Protein AF-A0A7G1IK84-F1 (afdb_monomer_lite)

Sequence (73 aa):
MSIASDVEIGSGLSSSAALECAVLGAITSAAGVRIDRIEQARLAQRAENDYVGAPTGLLDQLAALFGSRRRRC

Secondary structure (DSSP, 8-state):
------SPTTSSS-HHHHHHHHHHHHHHHHHT----HHHHHHHHHHIIIIII-----SHHHHHHHH--PPPP-

Foldseek 3Di:
DDDDDPPDPPPPLLPQLLVLLVVLVVVCVVVVHDDDQLVSLVVSQCCCCVVVVHDDDSVSNCCNSVPDDDDDD

InterPro domains:
  IPR006204 GHMP kinase N-terminal domain [PF00288] (2-67)
  IPR014721 Small ribosomal subunit protein uS5 domain 2-type fold, subgroup [G3DSA:3.30.230.10] (1-72)
  IPR020568 Ribosomal protein uS5 domain 2-type superfamily [SSF54211] (2-68)

Structure (mmCIF, N/CA/C/O backbone):
data_AF-A0A7G1IK84-F1
#
_entry.id   AF-A0A7G1IK84-F1
#
loop_
_atom_site.group_PDB
_atom_site.id
_atom_site.type_symbol
_atom_site.label_atom_id
_atom_site.label_alt_id
_atom_site.label_comp_id
_atom_site.label_asym_id
_atom_site.label_entity_id
_atom_site.label_seq_id
_atom_site.pdbx_PDB_ins_code
_atom_site.Cartn_x
_atom_site.Cartn_y
_atom_site.Cartn_z
_atom_site.occupancy
_atom_site.B_iso_or_equiv
_atom_site.auth_seq_id
_atom_site.auth_comp_id
_atom_site.auth_asym_id
_atom_site.auth_atom_id
_atom_site.pdbx_PDB_model_num
ATOM 1 N N . MET A 1 1 ? -13.599 -12.209 -2.985 1.00 80.25 1 MET A N 1
ATOM 2 C CA . MET A 1 1 ? -12.890 -10.913 -3.009 1.00 80.25 1 MET A CA 1
ATOM 3 C C . MET A 1 1 ? -12.529 -10.621 -4.454 1.00 80.25 1 MET A C 1
ATOM 5 O O . MET A 1 1 ? -12.005 -11.516 -5.102 1.00 80.25 1 MET A O 1
ATOM 9 N N . SER A 1 2 ? -12.866 -9.440 -4.966 1.00 93.81 2 SER A N 1
ATOM 10 C CA . SER A 1 2 ? -12.499 -8.980 -6.312 1.00 93.81 2 SER A CA 1
ATOM 11 C C . SER A 1 2 ? -11.708 -7.684 -6.193 1.00 93.81 2 SER A C 1
ATOM 13 O O . SER A 1 2 ? -12.017 -6.868 -5.325 1.00 93.81 2 SER A O 1
ATOM 15 N N . ILE A 1 3 ? -10.710 -7.496 -7.054 1.00 94.12 3 ILE A N 1
ATOM 16 C CA . ILE A 1 3 ? -9.851 -6.311 -7.065 1.00 94.12 3 ILE A CA 1
ATOM 17 C C . ILE A 1 3 ? -9.925 -5.686 -8.456 1.00 94.12 3 ILE A C 1
ATOM 19 O O . ILE A 1 3 ? -9.798 -6.390 -9.455 1.00 94.12 3 ILE A O 1
ATOM 23 N N . ALA A 1 4 ? -10.133 -4.373 -8.499 1.00 95.62 4 ALA A N 1
ATOM 24 C CA . ALA A 1 4 ? -10.070 -3.553 -9.701 1.00 95.62 4 ALA A CA 1
ATOM 25 C C . ALA A 1 4 ? -9.308 -2.263 -9.370 1.00 95.62 4 ALA A C 1
ATOM 27 O O . ALA A 1 4 ? -9.374 -1.784 -8.237 1.00 95.62 4 ALA A O 1
ATOM 28 N N . SER A 1 5 ? -8.572 -1.728 -10.341 1.00 94.75 5 SER A N 1
ATOM 29 C CA . SER A 1 5 ? -7.778 -0.508 -10.199 1.00 94.75 5 SER A CA 1
ATOM 30 C C . SER A 1 5 ? -7.770 0.245 -11.521 1.00 94.75 5 SER A C 1
ATOM 32 O O . SER A 1 5 ? -7.575 -0.370 -12.568 1.00 94.75 5 SER A O 1
ATOM 34 N N . ASP A 1 6 ? -7.926 1.564 -11.446 1.00 96.56 6 ASP A N 1
ATOM 35 C CA . ASP A 1 6 ? -7.735 2.477 -12.579 1.00 96.56 6 ASP A CA 1
ATOM 36 C C . ASP A 1 6 ? -6.294 3.017 -12.647 1.00 96.56 6 ASP A C 1
ATOM 38 O O . ASP A 1 6 ? -5.939 3.741 -13.574 1.00 96.56 6 ASP A O 1
ATOM 42 N N . VAL A 1 7 ? -5.446 2.694 -11.660 1.00 94.94 7 VAL A N 1
ATOM 43 C CA . VAL A 1 7 ? -4.031 3.083 -11.677 1.00 94.94 7 VAL A CA 1
ATOM 44 C C . VAL A 1 7 ? -3.286 2.180 -12.653 1.00 94.94 7 VAL A C 1
ATOM 46 O O . VAL A 1 7 ? -3.189 0.971 -12.436 1.00 94.94 7 VAL A O 1
ATOM 49 N N . GLU A 1 8 ? -2.733 2.775 -13.708 1.00 94.12 8 GLU A N 1
ATOM 50 C CA . GLU A 1 8 ? -1.991 2.050 -14.736 1.00 94.12 8 GLU A CA 1
ATOM 51 C C . GLU A 1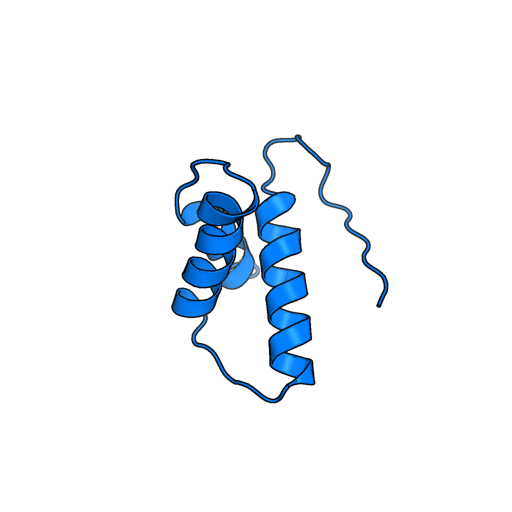 8 ? -0.797 1.283 -14.150 1.00 94.12 8 GLU A C 1
ATOM 53 O O . GLU A 1 8 ? 0.029 1.816 -13.394 1.00 94.12 8 GLU A O 1
ATOM 58 N N . ILE A 1 9 ? -0.686 0.011 -14.528 1.00 93.12 9 ILE A N 1
ATOM 59 C CA . ILE A 1 9 ? 0.387 -0.876 -14.079 1.00 93.12 9 ILE A CA 1
ATOM 60 C C . ILE A 1 9 ? 1.706 -0.435 -14.720 1.00 93.12 9 ILE A C 1
ATOM 62 O O . ILE A 1 9 ? 1.788 -0.274 -15.934 1.00 93.12 9 ILE A O 1
ATOM 66 N N . GLY A 1 10 ? 2.746 -0.246 -13.904 1.00 87.75 10 GLY A N 1
ATOM 67 C CA . GLY A 1 10 ? 4.091 0.091 -14.392 1.00 87.75 10 GLY A CA 1
ATOM 68 C C . GLY A 1 10 ? 4.267 1.528 -14.902 1.00 87.75 10 GLY A C 1
ATOM 69 O O . GLY A 1 10 ? 5.334 1.860 -15.405 1.00 87.75 10 GLY A O 1
ATOM 70 N N . SER A 1 11 ? 3.267 2.397 -14.736 1.00 91.25 11 SER A N 1
ATOM 71 C CA . SER A 1 11 ? 3.320 3.816 -15.133 1.00 91.25 11 SER A CA 1
ATOM 72 C C . SER A 1 11 ? 4.221 4.691 -14.247 1.00 91.25 11 SER A C 1
ATOM 74 O O . SER A 1 11 ? 4.444 5.861 -14.550 1.00 91.25 11 SER A O 1
ATOM 76 N N . GLY A 1 12 ? 4.706 4.155 -13.123 1.00 91.06 12 GLY A N 1
ATOM 77 C CA . GLY A 1 12 ? 5.369 4.941 -12.077 1.00 91.06 12 GLY A CA 1
ATOM 78 C C . GLY A 1 12 ? 4.400 5.720 -11.178 1.00 91.06 12 GLY A C 1
ATOM 79 O O . GLY A 1 12 ? 4.847 6.518 -10.364 1.00 91.06 12 GLY A O 1
ATOM 80 N N . LEU A 1 13 ? 3.085 5.484 -11.287 1.00 94.38 13 LEU A N 1
ATOM 81 C CA . LEU A 1 13 ? 2.047 6.079 -10.429 1.00 94.38 13 LEU A CA 1
ATOM 82 C C . LEU A 1 13 ? 1.706 5.216 -9.201 1.00 94.38 13 LEU A C 1
ATOM 84 O O . LEU A 1 13 ? 0.582 5.258 -8.703 1.00 94.38 13 LEU A O 1
ATOM 88 N N . SER A 1 14 ? 2.662 4.410 -8.732 1.00 94.94 14 SER A N 1
ATOM 89 C CA . SER A 1 14 ? 2.542 3.635 -7.488 1.00 94.94 14 SER A CA 1
ATOM 90 C C . SER A 1 14 ? 1.347 2.664 -7.446 1.00 94.94 14 SER A C 1
ATOM 92 O O . SER A 1 14 ? 0.675 2.523 -6.422 1.00 94.94 14 SER A O 1
ATOM 94 N N . SER A 1 15 ? 1.066 1.964 -8.554 1.00 95.50 15 SER A N 1
ATOM 95 C CA . SER A 1 15 ? -0.006 0.952 -8.610 1.00 95.50 15 SER A CA 1
ATOM 96 C C . SER A 1 15 ? 0.205 -0.219 -7.639 1.00 95.50 15 SER A C 1
ATOM 98 O O . SER A 1 15 ? -0.788 -0.765 -7.155 1.00 95.50 15 SER A O 1
ATOM 100 N N . SER A 1 16 ? 1.454 -0.572 -7.300 1.00 95.56 16 SER A N 1
ATOM 101 C CA . SER A 1 16 ? 1.773 -1.566 -6.260 1.00 95.56 16 SER A CA 1
ATOM 102 C C . SER A 1 16 ? 1.328 -1.090 -4.879 1.00 95.56 16 SER A C 1
ATOM 104 O O . SER A 1 16 ? 0.483 -1.726 -4.253 1.00 95.56 16 SER A O 1
ATOM 106 N N . ALA A 1 17 ? 1.791 0.085 -4.451 1.00 96.88 17 ALA A N 1
ATOM 107 C CA . ALA A 1 17 ? 1.424 0.654 -3.159 1.00 96.88 17 AL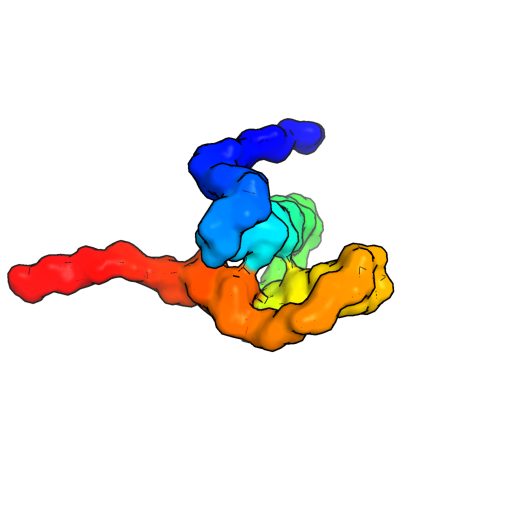A A CA 1
ATOM 108 C C . ALA A 1 17 ? -0.092 0.886 -3.025 1.00 96.88 17 ALA A C 1
ATOM 110 O O . ALA A 1 17 ? -0.669 0.629 -1.967 1.00 96.88 17 ALA A O 1
ATOM 111 N N . ALA A 1 18 ? -0.770 1.316 -4.099 1.00 96.94 18 ALA A N 1
ATOM 112 C CA . ALA A 1 18 ? -2.228 1.451 -4.110 1.00 96.94 18 ALA A CA 1
ATOM 113 C C . ALA A 1 18 ? -2.932 0.109 -3.836 1.00 96.94 18 ALA A C 1
ATOM 115 O O . ALA A 1 18 ? -3.861 0.050 -3.025 1.00 96.94 18 ALA A O 1
ATOM 116 N N . LEU A 1 19 ? -2.467 -0.972 -4.471 1.00 96.50 19 LEU A N 1
ATOM 117 C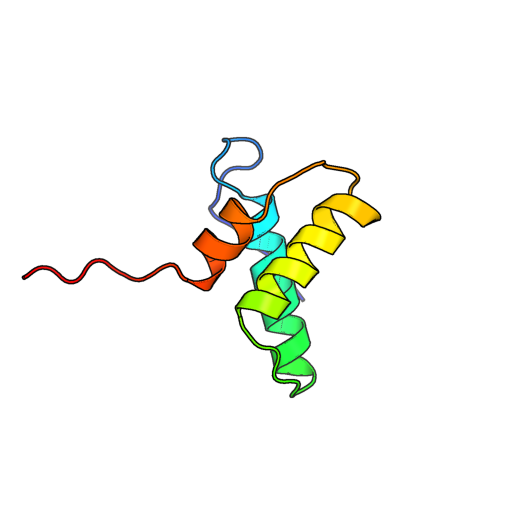 CA . LEU A 1 19 ? -2.976 -2.325 -4.258 1.00 96.50 19 LEU A CA 1
ATOM 118 C C . LEU A 1 19 ? -2.697 -2.821 -2.831 1.00 96.50 19 LEU A C 1
ATOM 120 O O . LEU A 1 19 ? -3.613 -3.290 -2.156 1.00 96.50 19 LEU A O 1
ATOM 124 N N . GLU A 1 20 ? -1.457 -2.696 -2.358 1.00 97.69 20 GLU A N 1
ATOM 125 C CA . GLU A 1 20 ? -1.025 -3.142 -1.029 1.00 97.69 20 GLU A CA 1
ATOM 126 C C . GLU A 1 20 ? -1.820 -2.458 0.086 1.00 97.69 20 GLU A C 1
ATOM 128 O O . GLU A 1 20 ? -2.371 -3.128 0.964 1.00 97.69 20 GLU A O 1
ATOM 133 N N . CYS A 1 21 ? -1.943 -1.128 0.032 1.00 97.56 21 CYS A N 1
ATOM 134 C CA . CYS A 1 21 ? -2.700 -0.361 1.014 1.00 97.56 21 CYS A CA 1
ATOM 135 C C . CYS A 1 21 ? -4.202 -0.690 0.972 1.00 97.56 21 CYS A C 1
ATOM 137 O O . CYS A 1 21 ? -4.830 -0.794 2.028 1.00 97.56 21 CYS A O 1
ATOM 139 N N . ALA A 1 22 ? -4.783 -0.904 -0.216 1.00 97.06 22 ALA A N 1
ATOM 140 C CA . ALA A 1 22 ? -6.191 -1.282 -0.351 1.00 97.06 22 ALA A CA 1
ATOM 141 C C . ALA A 1 22 ? -6.478 -2.678 0.227 1.00 97.06 22 ALA A C 1
ATOM 143 O O . ALA A 1 22 ? -7.442 -2.855 0.977 1.00 97.06 22 ALA A O 1
ATOM 144 N N . VAL A 1 23 ? -5.630 -3.665 -0.077 1.00 97.19 23 VAL A N 1
ATOM 145 C CA . VAL A 1 23 ? -5.765 -5.036 0.439 1.00 97.19 23 VAL A CA 1
ATOM 146 C C . VAL A 1 23 ? -5.556 -5.070 1.952 1.00 97.19 23 VAL A C 1
ATOM 148 O O . VAL A 1 23 ? -6.360 -5.677 2.662 1.00 97.19 23 VAL A O 1
ATOM 151 N N . LEU A 1 24 ? -4.541 -4.371 2.467 1.00 97.44 24 LEU A N 1
ATOM 152 C CA . LEU A 1 24 ? -4.307 -4.270 3.906 1.00 97.44 24 LEU A CA 1
ATOM 153 C C . LEU A 1 24 ? -5.496 -3.619 4.630 1.00 97.44 24 LEU A C 1
ATOM 155 O O . LEU A 1 24 ? -5.945 -4.119 5.666 1.00 97.44 24 LEU A O 1
ATOM 159 N N . GLY A 1 25 ? -6.054 -2.544 4.067 1.00 96.75 25 GLY A N 1
ATOM 160 C CA . GLY A 1 25 ? -7.262 -1.899 4.582 1.00 96.75 25 GLY A CA 1
ATOM 161 C C . GLY A 1 25 ? -8.470 -2.842 4.609 1.00 96.75 25 GLY A C 1
ATOM 162 O O . GLY A 1 25 ? -9.180 -2.913 5.612 1.00 96.75 25 GLY A O 1
ATOM 163 N N . ALA A 1 26 ? -8.678 -3.623 3.546 1.00 96.75 26 ALA A N 1
ATOM 164 C CA . ALA A 1 26 ? -9.762 -4.601 3.478 1.00 96.75 26 ALA A CA 1
ATOM 165 C C . ALA A 1 26 ? -9.616 -5.711 4.535 1.00 96.75 26 ALA A C 1
ATOM 167 O O . ALA A 1 26 ? -10.585 -6.032 5.223 1.00 96.75 26 ALA A O 1
ATOM 168 N N . ILE A 1 27 ? -8.410 -6.263 4.706 1.00 96.88 27 ILE A N 1
ATOM 169 C CA . ILE A 1 27 ? -8.133 -7.324 5.688 1.00 96.88 27 ILE A CA 1
ATOM 170 C C . ILE A 1 27 ? -8.311 -6.806 7.117 1.00 96.88 27 ILE A C 1
ATOM 172 O O . ILE A 1 27 ? -9.005 -7.432 7.916 1.00 96.88 27 ILE A O 1
ATOM 176 N N . THR A 1 28 ? -7.721 -5.653 7.444 1.00 97.06 28 THR A N 1
ATOM 177 C CA . THR A 1 28 ? -7.822 -5.057 8.789 1.00 97.06 28 THR A CA 1
ATOM 178 C C . THR A 1 28 ? -9.261 -4.692 9.140 1.00 97.06 28 THR A C 1
ATOM 180 O O . THR A 1 28 ? -9.709 -4.970 10.253 1.00 97.06 28 THR A O 1
ATOM 183 N N . SER A 1 29 ? -10.021 -4.166 8.173 1.00 96.44 29 SER A N 1
ATOM 184 C C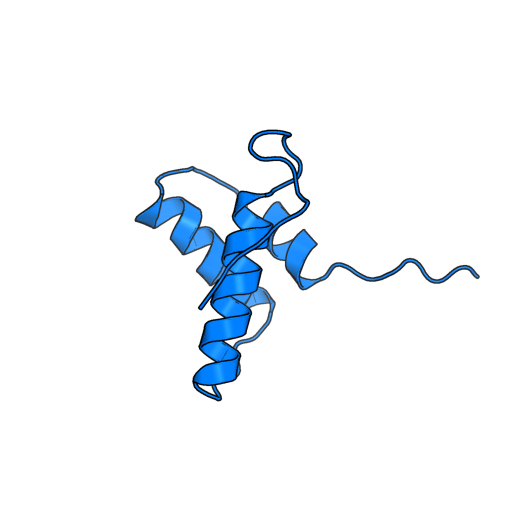A . SER A 1 29 ? -11.448 -3.892 8.338 1.00 96.44 29 SER A CA 1
ATOM 185 C C . SER A 1 29 ? -12.261 -5.169 8.566 1.00 96.44 29 SER A C 1
ATOM 187 O O . SER A 1 29 ? -13.063 -5.202 9.498 1.00 96.44 29 SER A O 1
ATOM 189 N N . ALA A 1 30 ? -12.028 -6.228 7.783 1.00 97.31 30 ALA A N 1
ATOM 190 C CA . ALA A 1 30 ? -12.722 -7.508 7.939 1.00 97.31 30 ALA A CA 1
ATOM 191 C C . ALA A 1 30 ? -12.391 -8.208 9.270 1.00 97.31 30 ALA A C 1
ATOM 193 O O . ALA A 1 30 ? -13.253 -8.858 9.856 1.00 97.31 30 ALA A O 1
ATOM 194 N N . ALA A 1 31 ? -11.160 -8.050 9.762 1.00 97.19 31 ALA A N 1
ATOM 195 C CA . ALA A 1 31 ? -10.706 -8.617 11.029 1.00 97.19 31 ALA A CA 1
ATOM 196 C C . ALA A 1 31 ? -11.075 -7.764 12.261 1.00 97.19 31 ALA A C 1
ATOM 198 O O . ALA A 1 31 ? -10.844 -8.194 13.389 1.00 97.19 31 ALA A O 1
ATOM 199 N N . GLY A 1 32 ? -11.605 -6.548 12.077 1.00 97.25 32 GLY A N 1
ATOM 200 C CA . GLY A 1 32 ? -11.879 -5.617 13.178 1.00 97.25 32 GLY A CA 1
ATOM 201 C C . GLY A 1 32 ? -10.618 -5.091 13.881 1.00 97.25 32 GLY A C 1
ATOM 202 O O . GLY A 1 32 ? -10.696 -4.615 15.014 1.00 97.25 32 GLY A O 1
ATOM 203 N N . VAL A 1 33 ? -9.457 -5.165 13.225 1.00 97.62 33 VAL A N 1
ATOM 204 C CA . VAL A 1 33 ? -8.161 -4.746 13.776 1.00 97.62 33 VAL A CA 1
ATOM 205 C C . VAL A 1 33 ? -7.886 -3.298 13.390 1.00 97.62 33 VAL A C 1
ATOM 207 O O . VAL A 1 33 ? -8.029 -2.908 12.232 1.00 97.62 33 VAL A O 1
ATOM 210 N N . ARG A 1 34 ? -7.451 -2.487 14.357 1.00 96.06 34 ARG A N 1
ATOM 211 C CA . ARG A 1 34 ? -6.991 -1.117 14.104 1.00 96.06 34 ARG A CA 1
ATOM 212 C C . ARG A 1 34 ? -5.471 -1.087 14.120 1.00 96.06 34 ARG A C 1
ATOM 214 O O . ARG A 1 34 ? -4.867 -1.453 15.120 1.00 96.06 34 ARG A O 1
ATOM 221 N N . ILE A 1 35 ? -4.891 -0.625 13.021 1.00 96.75 35 ILE A N 1
ATOM 222 C CA . ILE A 1 35 ? -3.453 -0.403 12.862 1.00 96.75 35 ILE A CA 1
ATOM 223 C C . ILE A 1 35 ? -3.264 1.076 12.542 1.00 96.75 35 ILE A C 1
ATOM 225 O O . ILE A 1 35 ? -4.041 1.630 11.755 1.00 96.75 35 ILE A O 1
ATOM 229 N N . ASP A 1 36 ? -2.270 1.725 13.143 1.00 96.75 36 ASP A N 1
ATOM 230 C CA . ASP A 1 36 ? -1.956 3.113 12.808 1.00 96.75 36 ASP A CA 1
ATOM 231 C C . ASP A 1 36 ? -1.571 3.250 11.323 1.00 96.75 36 ASP A C 1
ATOM 233 O O . ASP A 1 36 ? -1.006 2.336 10.726 1.00 96.75 36 ASP A O 1
ATOM 237 N N . ARG A 1 37 ? -1.867 4.391 10.690 1.00 96.12 37 ARG A N 1
ATOM 238 C CA . ARG A 1 37 ? -1.601 4.564 9.250 1.00 96.12 37 ARG A CA 1
ATOM 239 C C . ARG A 1 37 ? -0.111 4.512 8.906 1.00 96.12 37 ARG A C 1
ATOM 241 O O . ARG A 1 37 ? 0.230 4.036 7.827 1.00 96.12 37 ARG A O 1
ATOM 248 N N . ILE A 1 38 ? 0.781 4.965 9.789 1.00 97.88 38 ILE A N 1
ATOM 249 C CA . ILE A 1 38 ? 2.229 4.835 9.573 1.00 97.88 38 ILE A CA 1
ATOM 250 C C . ILE A 1 38 ? 2.645 3.369 9.662 1.00 97.88 38 ILE A C 1
ATOM 252 O O . ILE A 1 38 ? 3.461 2.909 8.863 1.00 97.88 38 ILE A O 1
ATOM 256 N N . GLU A 1 39 ? 2.079 2.616 10.602 1.00 97.88 39 GLU A N 1
ATOM 257 C CA . GLU A 1 39 ? 2.326 1.177 10.697 1.00 97.88 39 GLU A CA 1
ATOM 258 C C . GLU A 1 39 ? 1.772 0.422 9.486 1.00 97.88 39 GLU A C 1
ATOM 260 O O . GLU A 1 39 ? 2.453 -0.458 8.967 1.00 97.88 39 GLU A O 1
ATOM 265 N N . GLN A 1 40 ? 0.603 0.811 8.969 1.00 98.00 40 GLN A N 1
ATOM 266 C CA . GLN A 1 40 ? 0.070 0.269 7.718 1.00 98.00 40 GLN A CA 1
ATOM 267 C C . GLN A 1 40 ? 1.014 0.536 6.544 1.00 98.00 40 GLN A C 1
ATOM 269 O O . GLN A 1 40 ? 1.296 -0.383 5.778 1.00 98.00 40 GLN A O 1
ATOM 274 N N . ALA A 1 41 ? 1.559 1.755 6.435 1.00 98.12 41 ALA A N 1
ATOM 275 C CA . ALA A 1 41 ? 2.531 2.086 5.396 1.00 98.12 41 ALA A CA 1
ATOM 276 C C . ALA A 1 41 ? 3.782 1.202 5.496 1.00 98.12 41 ALA A C 1
ATOM 278 O O . ALA A 1 41 ? 4.249 0.665 4.497 1.00 98.12 41 ALA A O 1
ATOM 279 N N . ARG A 1 42 ? 4.301 1.002 6.716 1.00 98.25 42 ARG A N 1
ATOM 280 C CA . ARG A 1 42 ? 5.460 0.130 6.964 1.00 98.25 42 ARG A CA 1
ATOM 281 C C . ARG A 1 42 ? 5.156 -1.333 6.664 1.00 98.25 42 ARG A C 1
ATOM 283 O O . ARG A 1 42 ? 6.040 -2.036 6.195 1.00 98.25 42 ARG A O 1
ATOM 290 N N . LEU A 1 43 ? 3.947 -1.805 6.951 1.00 98.19 43 LEU A N 1
ATOM 291 C CA . LEU A 1 43 ? 3.557 -3.186 6.686 1.00 98.19 43 LEU A CA 1
ATOM 292 C C . LEU A 1 43 ? 3.408 -3.449 5.184 1.00 98.19 43 LEU A C 1
ATOM 294 O O . LEU A 1 43 ? 3.915 -4.456 4.702 1.00 98.19 43 LEU A O 1
ATOM 298 N N . ALA A 1 44 ? 2.780 -2.527 4.451 1.00 98.00 44 ALA A N 1
ATOM 299 C CA . ALA A 1 44 ? 2.702 -2.578 2.993 1.00 98.00 44 ALA A CA 1
ATOM 300 C C . ALA A 1 44 ? 4.105 -2.541 2.357 1.00 98.00 44 ALA A C 1
ATOM 302 O O . ALA A 1 44 ? 4.451 -3.435 1.596 1.00 98.00 44 ALA A O 1
ATOM 303 N N . GLN A 1 45 ? 4.969 -1.618 2.789 1.00 98.31 45 GLN A N 1
ATOM 304 C CA . GLN A 1 45 ? 6.354 -1.538 2.309 1.00 98.31 45 GLN A CA 1
ATOM 305 C C . GLN A 1 45 ? 7.172 -2.801 2.618 1.00 98.31 45 GLN A C 1
ATOM 307 O O . GLN A 1 45 ? 7.997 -3.222 1.813 1.00 98.31 45 GLN A O 1
ATOM 312 N N . ARG A 1 46 ? 6.960 -3.437 3.776 1.00 98.06 46 ARG A N 1
ATOM 313 C CA . ARG A 1 46 ? 7.575 -4.742 4.063 1.00 98.06 46 ARG A CA 1
ATOM 314 C C . ARG A 1 46 ? 7.059 -5.831 3.135 1.00 98.06 46 ARG A C 1
ATOM 316 O O . ARG A 1 46 ? 7.844 -6.678 2.743 1.00 98.06 46 ARG A O 1
ATOM 323 N N . ALA A 1 47 ? 5.780 -5.824 2.764 1.00 97.88 47 ALA A N 1
ATOM 324 C CA . ALA A 1 47 ? 5.281 -6.762 1.762 1.00 97.88 47 ALA A CA 1
ATOM 325 C C . ALA A 1 47 ? 5.970 -6.538 0.400 1.00 97.88 47 ALA A C 1
ATOM 327 O O . ALA A 1 47 ? 6.411 -7.500 -0.225 1.00 97.88 47 ALA A O 1
ATOM 328 N N . GLU A 1 48 ? 6.156 -5.287 -0.023 1.00 97.62 48 GLU A N 1
ATOM 329 C CA . GLU A 1 48 ? 6.870 -4.963 -1.265 1.00 97.62 48 GLU A CA 1
ATOM 330 C C . GLU A 1 48 ? 8.349 -5.404 -1.216 1.00 97.62 48 GLU A C 1
ATOM 332 O O . GLU A 1 48 ? 8.839 -6.108 -2.103 1.00 97.62 48 GLU A O 1
ATOM 337 N N . ASN A 1 49 ? 9.049 -5.080 -0.128 1.00 97.88 49 ASN A N 1
ATOM 338 C CA . ASN A 1 49 ? 10.470 -5.388 0.033 1.00 97.88 49 ASN A CA 1
ATOM 339 C C . ASN A 1 49 ? 10.743 -6.877 0.292 1.00 97.88 49 ASN A C 1
ATOM 341 O O . ASN A 1 49 ? 11.600 -7.466 -0.362 1.00 97.88 49 ASN A O 1
ATOM 345 N N . ASP A 1 50 ? 10.037 -7.487 1.244 1.00 98.00 50 ASP A N 1
ATOM 346 C CA . ASP A 1 50 ? 10.376 -8.816 1.766 1.00 98.00 50 ASP A CA 1
ATOM 347 C C . ASP A 1 50 ? 9.679 -9.941 0.986 1.00 98.00 50 ASP A C 1
ATOM 349 O O . ASP A 1 50 ? 10.214 -11.046 0.901 1.00 98.00 50 ASP A O 1
ATOM 353 N N . TYR A 1 51 ? 8.489 -9.686 0.425 1.00 97.00 51 TYR A N 1
ATOM 354 C CA . TYR A 1 51 ? 7.730 -10.693 -0.326 1.00 97.00 51 TYR A CA 1
ATOM 355 C C . TYR A 1 51 ? 7.876 -10.534 -1.842 1.00 97.00 51 TYR A C 1
ATOM 357 O O . TYR A 1 51 ? 8.149 -11.518 -2.529 1.00 97.00 51 TYR A O 1
ATOM 365 N N . VAL A 1 52 ? 7.717 -9.318 -2.376 1.00 96.31 52 VAL A N 1
ATOM 366 C CA . VAL A 1 52 ? 7.893 -9.068 -3.821 1.00 96.31 52 VAL A CA 1
ATOM 367 C C . VAL A 1 52 ? 9.378 -8.948 -4.187 1.00 96.31 52 VAL A C 1
ATOM 369 O O . VAL A 1 52 ? 9.766 -9.310 -5.297 1.00 96.31 52 VAL A O 1
ATOM 372 N N . GLY A 1 53 ? 10.222 -8.494 -3.254 1.00 96.69 53 GLY A N 1
ATOM 373 C CA . GLY A 1 53 ? 11.655 -8.299 -3.485 1.00 96.69 53 GLY A CA 1
ATOM 374 C C . GLY A 1 53 ? 11.987 -6.975 -4.176 1.00 96.69 53 GLY A C 1
ATOM 375 O O . GLY A 1 53 ? 13.086 -6.829 -4.711 1.00 96.69 53 GLY A O 1
ATOM 376 N N . ALA A 1 54 ? 11.048 -6.025 -4.211 1.00 95.00 54 ALA A N 1
ATOM 377 C CA . ALA A 1 54 ? 11.239 -4.726 -4.842 1.00 95.00 54 ALA A CA 1
ATOM 378 C C . ALA A 1 54 ? 11.758 -3.720 -3.800 1.00 95.00 54 ALA A C 1
ATOM 380 O O . ALA A 1 54 ? 11.010 -3.395 -2.887 1.00 95.00 54 ALA A O 1
ATOM 381 N N . PRO A 1 55 ? 13.009 -3.223 -3.907 1.00 93.69 55 PRO A N 1
ATOM 382 C CA . PRO A 1 55 ? 13.612 -2.366 -2.889 1.00 93.69 55 PRO A CA 1
ATOM 383 C C . PRO A 1 55 ? 13.060 -0.936 -2.973 1.00 93.69 55 PRO A C 1
ATOM 385 O O . PRO A 1 55 ? 13.588 -0.096 -3.707 1.00 93.69 55 PRO A O 1
ATOM 388 N N . THR A 1 56 ? 12.005 -0.649 -2.212 1.00 94.44 56 THR A N 1
ATOM 389 C CA . THR A 1 56 ? 11.312 0.644 -2.208 1.00 94.44 56 THR A CA 1
ATOM 390 C C . THR A 1 56 ? 11.418 1.375 -0.866 1.00 94.44 56 THR A C 1
ATOM 392 O O . THR A 1 56 ? 11.557 0.805 0.226 1.00 94.44 56 THR A O 1
ATOM 395 N N . GLY A 1 57 ? 11.382 2.707 -0.957 1.00 96.00 57 GLY A N 1
ATOM 396 C CA . GLY A 1 57 ? 11.193 3.582 0.198 1.00 96.00 57 GLY A CA 1
ATOM 397 C C . GLY A 1 57 ? 9.736 3.596 0.667 1.00 96.00 57 GLY A C 1
ATOM 398 O O . GLY A 1 57 ? 8.897 2.880 0.148 1.00 96.00 57 GLY A O 1
ATOM 399 N N . LEU A 1 58 ? 9.419 4.451 1.641 1.00 97.12 58 LEU A N 1
ATOM 400 C CA . LEU A 1 58 ? 8.081 4.509 2.252 1.00 97.12 58 LEU A CA 1
ATOM 401 C C . LEU A 1 58 ? 7.126 5.520 1.577 1.00 97.12 58 LEU A C 1
ATOM 403 O O . LEU A 1 58 ? 5.994 5.695 2.024 1.00 97.12 58 LEU A O 1
ATOM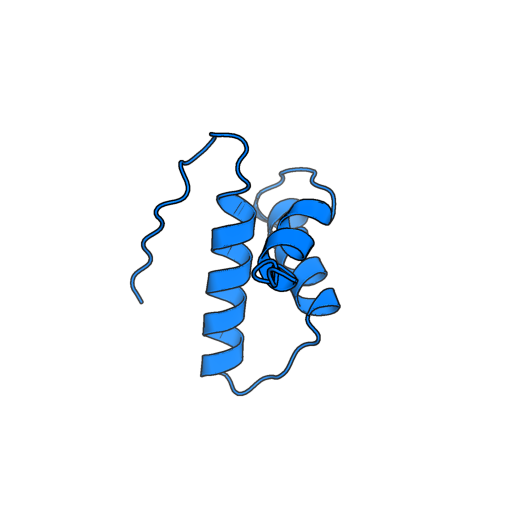 407 N N . LEU A 1 59 ? 7.598 6.261 0.567 1.00 97.81 59 LEU A N 1
ATOM 408 C CA . LEU A 1 59 ? 6.887 7.414 -0.001 1.00 97.81 59 LEU A CA 1
ATOM 409 C C . LEU A 1 59 ? 5.526 7.025 -0.584 1.00 97.81 59 LEU A C 1
ATOM 411 O O . LEU A 1 59 ? 4.530 7.688 -0.300 1.00 97.81 59 LEU A O 1
ATOM 415 N N . ASP A 1 60 ? 5.488 5.950 -1.360 1.00 97.50 60 ASP A N 1
ATOM 416 C CA . ASP A 1 60 ? 4.328 5.553 -2.150 1.00 97.50 60 ASP A CA 1
ATOM 417 C C . ASP A 1 60 ? 3.175 5.090 -1.251 1.00 97.50 60 ASP A C 1
ATOM 419 O O . ASP A 1 60 ? 2.041 5.560 -1.379 1.00 97.50 60 ASP A O 1
ATOM 423 N N . GLN A 1 61 ? 3.479 4.257 -0.251 1.00 98.19 61 GLN A N 1
ATOM 424 C CA . GLN A 1 61 ? 2.511 3.806 0.748 1.00 98.19 61 GLN A CA 1
ATOM 425 C C . GLN A 1 61 ? 1.999 4.975 1.607 1.00 98.19 61 GLN A C 1
ATOM 427 O O . GLN A 1 61 ? 0.809 5.050 1.924 1.00 98.19 61 GLN A O 1
ATOM 432 N N . LEU A 1 62 ? 2.867 5.930 1.967 1.00 98.25 62 LEU A N 1
ATOM 433 C CA . LEU A 1 62 ? 2.441 7.135 2.686 1.00 98.25 62 LEU A CA 1
ATOM 434 C C . LEU A 1 62 ? 1.535 8.017 1.824 1.00 98.25 62 LEU A C 1
ATOM 436 O O . LEU A 1 62 ? 0.506 8.485 2.309 1.00 98.25 62 LEU A O 1
ATOM 440 N N . ALA A 1 63 ? 1.880 8.231 0.555 1.00 97.00 63 ALA A N 1
ATOM 441 C CA . ALA A 1 63 ? 1.068 9.020 -0.364 1.00 97.00 63 ALA A CA 1
ATOM 442 C C . ALA A 1 63 ? -0.333 8.410 -0.532 1.00 97.00 63 ALA A C 1
ATOM 444 O O . ALA A 1 63 ? -1.328 9.137 -0.458 1.00 97.00 63 ALA A O 1
ATOM 445 N N . ALA A 1 64 ? -0.419 7.083 -0.661 1.00 96.56 64 ALA A N 1
ATOM 446 C CA . ALA A 1 64 ? -1.685 6.361 -0.756 1.00 96.56 64 ALA A CA 1
ATOM 447 C C . ALA A 1 64 ? -2.549 6.492 0.517 1.00 96.56 64 ALA A C 1
ATOM 449 O O . ALA A 1 64 ? -3.758 6.699 0.422 1.00 96.56 64 ALA A O 1
ATOM 450 N N . LEU A 1 65 ? -1.951 6.417 1.713 1.00 97.25 65 LEU A N 1
ATOM 451 C CA . LEU A 1 65 ? -2.688 6.402 2.990 1.00 97.25 65 LEU A CA 1
ATOM 452 C C . LEU A 1 65 ? -2.999 7.791 3.575 1.00 97.25 65 LEU A C 1
ATOM 454 O O . LEU A 1 65 ? -3.955 7.951 4.347 1.00 97.25 65 LEU A O 1
ATOM 458 N N . PHE A 1 66 ? -2.186 8.798 3.253 1.00 97.44 66 PHE A N 1
ATOM 459 C CA . PHE A 1 66 ? -2.309 10.164 3.778 1.00 97.44 66 PHE A CA 1
ATOM 460 C C . PHE A 1 66 ? -2.807 11.173 2.739 1.00 97.44 66 PHE A C 1
ATOM 462 O O . PHE A 1 66 ? -3.024 12.341 3.078 1.00 97.44 66 PHE A O 1
ATOM 469 N N . GLY A 1 67 ? -3.035 10.734 1.498 1.00 94.31 67 GLY A N 1
ATOM 470 C CA . GLY A 1 67 ? -3.639 11.541 0.450 1.00 94.31 67 GLY A CA 1
ATOM 471 C C . GLY A 1 67 ? -4.913 12.233 0.937 1.00 94.31 67 GLY A C 1
ATOM 472 O O . GLY A 1 67 ? -5.823 11.619 1.495 1.00 94.31 67 GLY A O 1
ATOM 473 N N . SER A 1 68 ? -4.982 13.546 0.735 1.00 93.50 68 SER A N 1
ATOM 474 C CA . SER A 1 68 ? -6.162 14.340 1.060 1.00 93.50 68 SER A CA 1
ATOM 475 C C . SER A 1 68 ? -6.528 15.224 -0.119 1.00 93.50 68 SER A C 1
ATOM 477 O O . SER A 1 68 ? -5.671 15.721 -0.853 1.00 93.50 68 SER A O 1
ATOM 479 N N . ARG A 1 69 ? -7.832 15.424 -0.326 1.00 92.12 69 ARG A N 1
ATOM 480 C CA . ARG A 1 69 ? -8.296 16.325 -1.377 1.00 92.12 69 ARG A CA 1
ATOM 481 C C . ARG A 1 69 ? -7.871 17.745 -1.017 1.00 92.12 69 ARG A C 1
ATOM 483 O O . ARG A 1 69 ? -8.243 18.239 0.048 1.00 92.12 69 ARG A O 1
ATOM 490 N N . ARG A 1 70 ? -7.137 18.409 -1.918 1.00 85.50 70 ARG A N 1
ATOM 491 C CA . ARG A 1 70 ? -6.815 19.836 -1.779 1.00 85.50 70 ARG A CA 1
ATOM 492 C C . ARG A 1 70 ? -8.103 20.615 -1.519 1.00 85.50 70 ARG A C 1
ATOM 494 O O . ARG A 1 70 ? -9.019 20.604 -2.343 1.00 85.50 70 ARG A O 1
ATOM 501 N N . ARG A 1 71 ? -8.172 21.277 -0.366 1.00 83.31 71 ARG A N 1
ATOM 502 C CA . ARG A 1 71 ? -9.224 22.250 -0.078 1.00 83.31 71 ARG A CA 1
ATOM 503 C C . ARG A 1 71 ? -8.878 23.514 -0.859 1.00 83.31 71 ARG A C 1
ATOM 505 O O . ARG A 1 71 ? -7.769 24.021 -0.721 1.00 83.31 71 ARG A O 1
ATOM 512 N N . ARG A 1 72 ? -9.780 23.965 -1.734 1.00 75.19 72 ARG A N 1
ATOM 513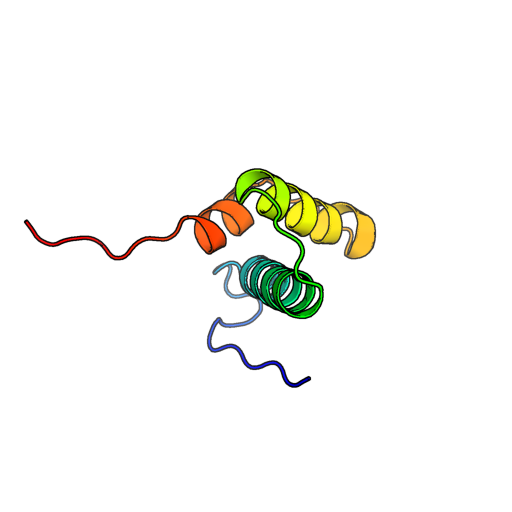 C CA . ARG A 1 72 ? -9.668 25.303 -2.326 1.00 75.19 72 ARG A CA 1
ATOM 514 C C . ARG A 1 72 ? -9.943 26.297 -1.194 1.00 75.19 72 ARG A C 1
ATOM 516 O O . ARG A 1 72 ? -10.926 26.098 -0.480 1.00 75.19 72 ARG A O 1
ATOM 523 N N . CYS A 1 73 ? -9.033 27.248 -0.987 1.00 64.94 73 CYS A N 1
ATOM 524 C CA . CYS A 1 73 ? -9.316 28.426 -0.172 1.00 64.94 73 CYS A CA 1
ATOM 525 C C . CYS A 1 73 ? -10.441 29.238 -0.813 1.00 64.94 73 CYS A C 1
ATOM 527 O O . CYS A 1 73 ? -10.514 29.227 -2.067 1.00 64.94 73 CYS A O 1
#

Radius of gyration: 12.87 Å; chains: 1; bounding box: 26×39×29 Å

Organism: Mycobacterium kansasii (NCBI:txid1768)

pLDDT: mean 94.97, std 5.38, range [64.94, 98.31]